Protein AF-A0AAE3LMP7-F1 (afdb_monomer_lite)

Organism: NCBI:txid1325689

Structure (mmCIF, N/CA/C/O backbone):
data_AF-A0AAE3LMP7-F1
#
_entry.id   AF-A0AAE3LMP7-F1
#
loop_
_atom_site.group_PDB
_atom_site.id
_atom_site.type_symbol
_atom_site.label_atom_id
_atom_site.label_alt_id
_atom_site.label_comp_id
_atom_site.label_asym_id
_atom_site.label_entity_id
_atom_site.label_seq_id
_atom_site.pdbx_PDB_ins_code
_atom_site.Cartn_x
_atom_site.Cartn_y
_atom_site.Cartn_z
_atom_site.occupancy
_atom_site.B_iso_or_equiv
_atom_site.auth_seq_id
_atom_site.auth_comp_id
_atom_site.auth_asym_id
_atom_site.auth_atom_id
_atom_site.pdbx_PDB_model_num
ATOM 1 N N . MET A 1 1 ? -50.702 10.131 79.332 1.00 47.81 1 MET A N 1
ATOM 2 C CA . MET A 1 1 ? -50.537 9.804 77.897 1.00 47.81 1 MET A CA 1
ATOM 3 C C . MET A 1 1 ? -49.479 10.729 77.309 1.00 47.81 1 MET A C 1
ATOM 5 O O . MET A 1 1 ? -49.564 11.922 77.562 1.00 47.81 1 MET A O 1
ATOM 9 N N . LYS A 1 2 ? -48.458 10.202 76.614 1.00 50.56 2 LYS A N 1
ATOM 10 C CA . LYS A 1 2 ? -47.427 11.013 75.937 1.00 50.56 2 LYS A CA 1
ATOM 11 C C . LYS A 1 2 ? -47.891 11.293 74.506 1.00 50.56 2 LYS A C 1
ATOM 13 O O . LYS A 1 2 ? -48.104 10.351 73.751 1.00 50.56 2 LYS A O 1
ATOM 18 N N . ILE A 1 3 ? -48.081 12.564 74.165 1.00 61.19 3 ILE A N 1
ATOM 19 C CA . ILE A 1 3 ? -48.467 13.009 72.821 1.00 61.19 3 ILE A CA 1
ATOM 20 C C . ILE A 1 3 ? -47.177 13.386 72.087 1.00 61.19 3 ILE A C 1
ATOM 22 O O . ILE A 1 3 ? -46.475 14.301 72.510 1.00 61.19 3 ILE A O 1
ATOM 26 N N . ASN A 1 4 ? -46.845 12.660 71.018 1.00 62.88 4 ASN A N 1
ATOM 27 C CA . ASN A 1 4 ? -45.705 12.979 70.161 1.00 62.88 4 ASN A CA 1
ATOM 28 C C . ASN A 1 4 ? -46.157 13.987 69.104 1.00 62.88 4 ASN A C 1
ATOM 30 O O . ASN A 1 4 ? -46.954 13.658 68.226 1.00 62.88 4 ASN A O 1
ATOM 34 N N . ASN A 1 5 ? -45.660 15.218 69.201 1.00 59.16 5 ASN A N 1
ATOM 35 C CA . ASN A 1 5 ? -45.946 16.258 68.224 1.00 59.16 5 ASN A CA 1
ATOM 36 C C . ASN A 1 5 ? -45.097 15.991 66.973 1.00 59.16 5 ASN A C 1
ATOM 38 O O . ASN A 1 5 ? -43.914 16.330 66.933 1.00 59.16 5 ASN A O 1
ATOM 42 N N . PHE A 1 6 ? -45.679 15.348 65.961 1.00 61.41 6 PHE A N 1
ATOM 43 C CA . PHE A 1 6 ? -45.064 15.279 64.639 1.00 61.41 6 PHE A CA 1
ATOM 44 C C . PHE A 1 6 ? -45.090 16.691 64.051 1.00 61.41 6 PHE A C 1
ATOM 46 O O . PHE A 1 6 ? -46.120 17.162 63.573 1.00 61.41 6 PHE A O 1
ATOM 53 N N . GLY A 1 7 ? -43.967 17.403 64.173 1.00 59.69 7 GLY A N 1
ATOM 54 C CA . GLY A 1 7 ? -43.783 18.700 63.535 1.00 59.69 7 GLY A CA 1
ATOM 55 C C . GLY A 1 7 ? -44.037 18.596 62.033 1.00 59.69 7 GLY A C 1
ATOM 56 O O . GLY A 1 7 ? -43.804 17.552 61.419 1.00 59.69 7 GLY A O 1
ATOM 57 N N . THR A 1 8 ? -44.533 19.682 61.442 1.00 58.91 8 THR A N 1
ATOM 58 C CA . THR A 1 8 ? -44.722 19.802 59.996 1.00 58.91 8 THR A CA 1
ATOM 59 C C . THR A 1 8 ? -43.425 19.395 59.303 1.00 58.91 8 THR A C 1
ATOM 61 O O . THR A 1 8 ? -42.391 20.024 59.533 1.00 58.91 8 THR A O 1
ATOM 64 N N . SER A 1 9 ? -43.456 18.327 58.500 1.00 60.22 9 SER A N 1
ATOM 65 C CA . SER A 1 9 ? -42.297 17.918 57.704 1.00 60.22 9 SER A CA 1
ATOM 66 C C . SER A 1 9 ? -41.806 19.133 56.917 1.00 60.22 9 SER A C 1
ATOM 68 O O . SER A 1 9 ? -42.549 19.679 56.105 1.00 60.22 9 SER A O 1
ATOM 70 N N . SER A 1 10 ? -40.580 19.577 57.192 1.00 58.81 10 SER A N 1
ATOM 71 C CA . SER A 1 10 ? -39.922 20.777 56.654 1.00 58.81 10 SER A CA 1
ATOM 72 C C . SER A 1 10 ? -39.517 20.613 55.185 1.00 58.81 10 SER A C 1
ATOM 74 O O . SER A 1 10 ? -38.418 20.964 54.763 1.00 58.81 10 SER A O 1
ATOM 76 N N . VAL A 1 11 ? -40.402 20.033 54.382 1.00 61.78 11 VAL A N 1
ATOM 77 C CA . VAL A 1 11 ? -40.166 19.771 52.971 1.00 61.78 11 VAL A CA 1
ATOM 78 C C . VAL A 1 11 ? -40.631 20.992 52.196 1.00 61.78 11 VAL A C 1
ATOM 80 O O . VAL A 1 11 ? -41.806 21.119 51.859 1.00 61.78 11 VAL A 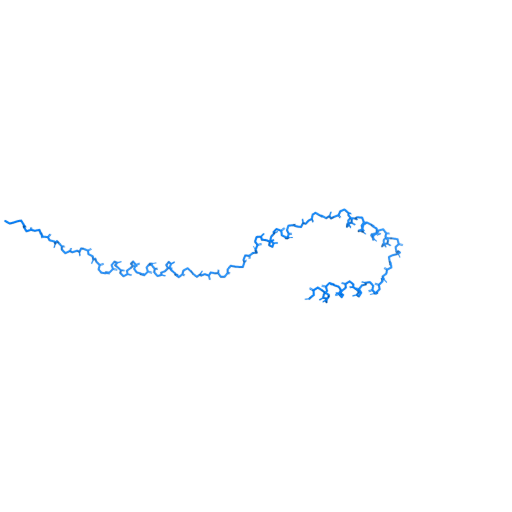O 1
ATOM 83 N N . ASN A 1 12 ? -39.698 21.902 51.920 1.00 68.31 12 ASN A N 1
ATOM 84 C CA . ASN A 1 12 ? -39.958 23.054 51.068 1.00 68.31 12 ASN A CA 1
ATOM 85 C C . ASN A 1 12 ? -40.250 22.581 49.628 1.00 68.31 12 ASN A C 1
ATOM 87 O O . ASN A 1 12 ? -39.364 22.008 48.986 1.00 68.31 12 ASN A O 1
ATOM 91 N N . PRO A 1 13 ? -41.456 22.821 49.083 1.00 66.06 13 PRO A N 1
ATOM 92 C CA . PRO A 1 13 ? -41.841 22.329 47.758 1.00 66.06 13 PRO A CA 1
ATOM 93 C C . PRO A 1 13 ? -40.969 22.910 46.635 1.00 66.06 13 PRO A C 1
ATOM 95 O O . PRO A 1 13 ? -40.646 22.198 45.688 1.00 66.06 13 PRO A O 1
ATOM 98 N N . TYR A 1 14 ? -40.481 24.143 46.792 1.00 69.19 14 TYR A N 1
ATOM 99 C CA . TYR A 1 14 ? -39.580 24.792 45.833 1.00 69.19 14 TYR A CA 1
ATOM 100 C C . TYR A 1 14 ? -38.213 24.099 45.706 1.00 69.19 14 TYR A C 1
ATOM 102 O O . TYR A 1 14 ? -37.655 24.018 44.613 1.00 69.19 14 TYR A O 1
ATOM 110 N N . GLN A 1 15 ? -37.687 23.528 46.796 1.00 67.06 15 GLN A N 1
ATOM 111 C CA . GLN A 1 15 ? -36.413 22.797 46.756 1.00 67.06 15 GLN A CA 1
ATOM 112 C C . GLN A 1 15 ? -36.534 21.496 45.955 1.00 67.06 15 GLN A C 1
ATOM 114 O O . GLN A 1 15 ? -35.602 21.109 45.252 1.00 67.06 15 GLN A O 1
ATOM 119 N N . ARG A 1 16 ? -37.705 20.845 45.997 1.00 69.81 16 ARG A N 1
ATOM 120 C CA . ARG A 1 16 ? -37.974 19.649 45.186 1.00 69.81 16 ARG A CA 1
ATOM 121 C C . ARG A 1 16 ? -38.012 19.956 43.694 1.00 69.81 16 ARG A C 1
ATOM 123 O O . ARG 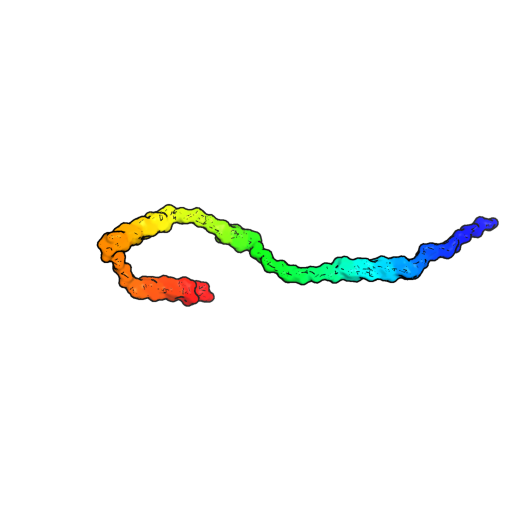A 1 16 ? -37.605 19.108 42.905 1.00 69.81 16 ARG A O 1
ATOM 130 N N . GLU A 1 17 ? -38.506 21.124 43.295 1.00 68.25 17 GLU A N 1
ATOM 131 C CA . GLU A 1 17 ? -38.546 21.499 41.878 1.00 68.25 17 GLU A CA 1
ATOM 132 C C . GLU A 1 17 ? -37.155 21.816 41.329 1.00 68.25 17 GLU A C 1
ATOM 134 O O . GLU A 1 17 ? -36.811 21.338 40.248 1.00 68.25 17 GLU A O 1
ATOM 139 N N . MET A 1 18 ? -36.309 22.502 42.106 1.00 68.81 18 MET A N 1
ATOM 140 C CA . MET A 1 18 ? -34.903 22.704 41.733 1.00 68.81 18 MET A CA 1
ATOM 141 C C . MET A 1 18 ? -34.141 21.380 41.597 1.00 68.81 18 MET A C 1
ATOM 143 O O . MET A 1 18 ? -33.480 21.160 40.583 1.00 68.81 18 MET A O 1
ATOM 147 N N . GLN A 1 19 ? -34.301 20.455 42.552 1.00 68.50 19 GLN A N 1
ATOM 148 C CA . GLN A 1 19 ? -33.676 19.126 42.479 1.00 68.50 19 GLN A CA 1
ATOM 149 C C . GLN A 1 19 ? -34.159 18.312 41.268 1.00 68.50 19 GLN A C 1
ATOM 151 O O . GLN A 1 19 ? -33.376 17.602 40.634 1.00 68.50 19 GLN A O 1
ATOM 156 N N . LYS A 1 20 ? -35.444 18.429 40.899 1.00 68.75 20 LYS A N 1
ATOM 157 C CA . LYS A 1 20 ? -35.968 17.809 39.675 1.00 68.75 20 LYS A CA 1
ATOM 158 C C . LYS A 1 20 ? -35.300 18.397 38.432 1.00 68.75 20 LYS A C 1
ATOM 160 O O . LYS A 1 20 ? -34.861 17.621 37.588 1.00 68.75 20 LYS A O 1
ATOM 165 N N . MET A 1 21 ? -35.161 19.719 38.331 1.00 64.56 21 MET A N 1
ATOM 166 C CA . MET A 1 21 ? -34.509 20.362 37.181 1.00 64.56 21 MET A CA 1
ATOM 167 C C . MET A 1 21 ? -33.026 19.974 37.033 1.00 64.56 21 MET A C 1
ATOM 169 O O . MET A 1 21 ? -32.599 19.659 35.921 1.00 64.56 21 MET A O 1
ATOM 173 N N . GLU A 1 22 ? -32.260 19.891 38.126 1.00 62.12 22 GLU A N 1
ATOM 174 C CA . GLU A 1 22 ? -30.867 19.397 38.093 1.00 62.12 22 GLU A CA 1
ATOM 175 C C . GLU A 1 22 ? -30.774 17.933 37.631 1.00 62.12 22 GLU A C 1
ATOM 177 O O . GLU A 1 22 ? -29.904 17.563 36.836 1.00 62.12 22 GLU A O 1
ATOM 182 N N . SER A 1 23 ? -31.715 17.089 38.066 1.00 61.22 23 SER A N 1
ATOM 183 C CA . SER A 1 23 ? -31.767 15.686 37.637 1.00 61.22 23 SER A CA 1
ATOM 184 C C . SER A 1 23 ? -32.178 15.498 36.168 1.00 61.22 23 SER A C 1
ATOM 186 O O . SER A 1 23 ? -31.884 14.456 35.585 1.00 61.22 23 SER A O 1
ATOM 188 N N . PHE A 1 24 ? -32.837 16.486 35.549 1.00 59.91 24 PHE A N 1
ATOM 189 C CA . PHE A 1 24 ? -33.124 16.484 34.111 1.00 59.91 24 PHE A CA 1
ATOM 190 C C . PHE A 1 24 ? -31.913 16.947 33.288 1.00 59.91 24 PHE A C 1
ATOM 192 O O . PHE A 1 24 ? -31.606 16.320 32.278 1.00 59.91 24 PHE A O 1
ATOM 199 N N . GLN A 1 25 ? -31.174 17.962 33.751 1.00 57.81 25 GLN A N 1
ATOM 200 C CA . GLN A 1 25 ? -29.954 18.457 33.089 1.00 57.81 25 GLN A CA 1
ATOM 201 C C . GLN A 1 25 ? -28.844 17.394 33.010 1.00 57.81 25 GLN A C 1
ATOM 203 O O . GLN A 1 25 ? -28.160 17.273 31.995 1.00 57.81 25 GLN A O 1
ATOM 208 N N . THR A 1 26 ? -28.701 16.567 34.050 1.00 55.94 26 THR A N 1
ATOM 209 C CA . THR A 1 26 ? -27.716 15.466 34.095 1.00 55.94 26 THR A CA 1
ATOM 210 C C . THR A 1 26 ? -28.105 14.256 33.241 1.00 55.94 26 THR A C 1
ATOM 212 O O . THR A 1 26 ? -27.235 13.489 32.833 1.00 55.94 26 THR A O 1
ATOM 215 N N . LYS A 1 27 ? -29.395 14.092 32.917 1.00 53.44 27 LYS A N 1
ATOM 216 C CA . LYS A 1 27 ? -29.893 13.029 32.024 1.00 53.44 27 LYS A CA 1
ATOM 217 C C . LYS A 1 27 ? -29.849 13.416 30.549 1.00 53.44 27 LYS A C 1
ATOM 219 O O . LYS A 1 27 ? -29.863 12.535 29.697 1.00 53.44 27 LYS A O 1
ATOM 224 N N . THR A 1 28 ? -29.746 14.707 30.235 1.00 52.88 28 THR A N 1
ATOM 225 C CA . THR A 1 28 ? -29.536 15.209 28.870 1.00 52.88 28 THR A CA 1
ATOM 226 C C . THR A 1 28 ? -28.055 15.369 28.532 1.00 52.88 28 THR A C 1
ATOM 228 O O . THR A 1 28 ? -27.676 16.284 27.798 1.00 52.88 28 THR A O 1
ATOM 231 N N . GLY A 1 29 ? -27.198 14.486 29.053 1.00 55.41 29 GLY A N 1
ATOM 232 C CA . GLY A 1 29 ? -25.881 14.271 28.470 1.00 55.41 29 GLY A CA 1
ATOM 233 C C . GLY A 1 29 ? -26.099 13.819 27.034 1.00 55.41 29 GLY A C 1
ATOM 234 O O . GLY A 1 29 ? -26.436 12.663 26.798 1.00 55.41 29 GLY A O 1
ATOM 235 N N . LYS A 1 30 ? -26.014 14.759 26.087 1.00 61.22 30 LYS A N 1
ATOM 236 C CA . LYS A 1 30 ? -26.090 14.484 24.655 1.00 61.22 30 LYS A CA 1
ATOM 237 C C . LYS A 1 30 ? -25.105 13.353 24.386 1.00 61.22 30 LYS A C 1
ATOM 239 O O . LYS A 1 30 ? -23.902 13.563 24.526 1.00 61.22 30 LYS A O 1
ATOM 244 N N . ALA A 1 31 ? -25.618 12.167 24.069 1.00 63.91 31 ALA A N 1
ATOM 245 C CA . ALA A 1 31 ? -24.804 11.102 23.523 1.00 63.91 31 ALA A CA 1
ATOM 246 C C . ALA A 1 31 ? -24.205 11.674 22.240 1.00 63.91 31 ALA A C 1
ATOM 248 O O . ALA A 1 31 ? -24.902 11.878 21.250 1.00 63.91 31 ALA A O 1
ATOM 249 N N . THR A 1 32 ? -22.949 12.095 22.311 1.00 63.47 32 THR A N 1
ATOM 250 C CA . THR A 1 32 ? -22.197 12.421 21.117 1.00 63.47 32 THR A CA 1
ATOM 251 C C . THR A 1 32 ? -21.916 11.090 20.453 1.00 63.47 32 THR A C 1
ATOM 253 O O . THR A 1 32 ? -21.356 10.195 21.089 1.00 63.47 32 THR A O 1
ATOM 256 N N . ASP A 1 33 ? -22.344 10.932 19.205 1.00 68.56 33 ASP A N 1
ATOM 257 C CA . ASP A 1 33 ? -21.954 9.772 18.416 1.00 68.56 33 ASP A CA 1
ATOM 258 C C . ASP A 1 33 ? -20.423 9.753 18.358 1.00 68.56 33 ASP A C 1
ATOM 260 O O . ASP A 1 33 ? -19.785 10.607 17.736 1.00 68.56 33 ASP A O 1
ATOM 264 N N . LYS A 1 34 ? -19.819 8.820 19.095 1.00 69.19 34 LYS A N 1
ATOM 265 C CA . LYS A 1 34 ? -18.380 8.591 19.081 1.00 69.19 34 LYS A CA 1
ATOM 266 C C . LYS A 1 34 ? -18.089 7.500 18.069 1.00 69.19 34 LYS A C 1
ATOM 268 O O . LYS A 1 34 ? -18.529 6.365 18.224 1.00 69.19 34 LYS A O 1
ATOM 273 N N . ILE A 1 35 ? -17.319 7.849 17.047 1.00 71.25 35 ILE A N 1
ATOM 274 C CA . ILE A 1 35 ? -16.766 6.888 16.098 1.00 71.25 35 ILE A CA 1
ATOM 275 C C . ILE A 1 35 ? -15.406 6.455 16.653 1.00 71.25 35 ILE A C 1
ATOM 277 O O . ILE A 1 35 ? -14.405 7.143 16.462 1.00 71.25 35 ILE A O 1
ATOM 281 N N . GLU A 1 36 ? -15.378 5.348 17.394 1.00 79.88 36 GLU A N 1
ATOM 282 C CA . GLU A 1 36 ? -14.136 4.723 17.862 1.00 79.88 36 GLU A CA 1
ATOM 283 C C . GLU A 1 36 ? -13.746 3.575 16.921 1.00 79.88 36 GLU A C 1
ATOM 285 O O . GLU A 1 36 ? -14.594 2.814 16.452 1.00 79.88 36 GLU A O 1
ATOM 290 N N . ILE A 1 37 ? -12.452 3.449 16.618 1.00 79.94 37 ILE A N 1
ATOM 291 C CA . ILE A 1 37 ? -11.940 2.309 15.850 1.00 79.94 37 ILE A CA 1
ATOM 292 C C . ILE A 1 37 ? -11.975 1.079 16.765 1.00 79.94 37 ILE A C 1
ATOM 294 O O . ILE A 1 37 ? -11.453 1.127 17.878 1.00 79.94 37 ILE A O 1
ATOM 298 N N . SER A 1 38 ? -12.564 -0.028 16.296 1.00 85.94 38 SER A N 1
ATOM 299 C CA . SER A 1 38 ? -12.602 -1.287 17.055 1.00 85.94 38 SER A CA 1
ATOM 300 C C . SER A 1 38 ? -11.199 -1.711 17.498 1.00 85.94 38 SER A C 1
ATOM 302 O O . SER A 1 38 ? -10.237 -1.626 16.731 1.00 85.94 38 SER A O 1
ATOM 304 N N . SER A 1 39 ? -11.085 -2.233 18.720 1.00 82.94 39 SER A N 1
ATOM 305 C CA . SER A 1 39 ? -9.824 -2.757 19.255 1.00 82.94 39 SER A CA 1
ATOM 306 C C . SER A 1 39 ? -9.232 -3.868 18.378 1.00 82.94 39 SER A C 1
ATOM 308 O O . SER A 1 39 ? -8.013 -3.990 18.273 1.00 82.94 39 SER A O 1
ATOM 310 N N . GLU A 1 40 ? -10.076 -4.641 17.692 1.00 83.19 40 GLU A N 1
ATOM 311 C CA . GLU A 1 40 ? -9.659 -5.642 16.708 1.00 83.19 40 GLU A CA 1
ATOM 312 C C . GLU A 1 40 ? -9.085 -4.995 15.445 1.00 83.19 40 GLU A C 1
ATOM 314 O O . GLU A 1 40 ? -8.026 -5.400 14.971 1.00 83.19 40 GLU A O 1
ATOM 319 N N . ALA A 1 41 ? -9.724 -3.937 14.940 1.00 82.88 41 ALA A N 1
ATOM 320 C CA . ALA A 1 41 ? -9.237 -3.198 13.779 1.00 82.88 41 ALA A CA 1
ATOM 321 C C . ALA A 1 41 ? -7.897 -2.502 14.069 1.00 82.88 41 ALA A C 1
ATOM 323 O O . ALA A 1 41 ? -7.015 -2.512 13.216 1.00 82.88 41 ALA A O 1
ATOM 324 N N . ILE A 1 42 ? -7.697 -1.982 15.286 1.00 85.38 42 ILE A N 1
ATOM 325 C CA . ILE A 1 42 ? -6.405 -1.427 15.723 1.00 85.38 42 ILE A CA 1
ATOM 326 C C . ILE A 1 42 ? -5.320 -2.511 15.722 1.00 85.38 42 ILE A C 1
ATOM 328 O O . ILE A 1 42 ? -4.224 -2.273 15.219 1.00 85.38 42 ILE A O 1
ATOM 332 N N . LYS A 1 43 ? -5.615 -3.713 16.236 1.00 85.25 43 LYS A N 1
ATOM 333 C CA . LYS A 1 43 ? -4.667 -4.844 16.221 1.00 85.25 43 LYS A CA 1
ATOM 334 C C . LYS A 1 43 ? -4.292 -5.265 14.799 1.00 85.25 43 LYS A C 1
ATOM 336 O O . LYS A 1 43 ? -3.137 -5.587 14.557 1.00 85.25 43 LYS A O 1
ATOM 341 N N . LEU A 1 44 ? -5.244 -5.237 13.866 1.00 83.88 44 LEU A N 1
ATOM 342 C CA . LEU A 1 44 ? -4.988 -5.517 12.449 1.00 83.88 44 LEU A CA 1
ATOM 343 C C . LEU A 1 44 ? -4.226 -4.376 11.752 1.00 83.88 44 LEU A C 1
ATOM 345 O O . LEU A 1 44 ? -3.441 -4.633 10.842 1.00 83.88 44 LEU A O 1
ATOM 349 N N . GLN A 1 45 ? -4.447 -3.123 12.168 1.00 81.50 45 GLN A N 1
ATOM 350 C CA . GLN A 1 45 ? -3.785 -1.939 11.614 1.00 81.50 45 GLN A CA 1
ATOM 351 C C . GLN A 1 45 ? -2.332 -1.802 12.065 1.00 81.50 45 GLN A C 1
ATOM 353 O O . GLN A 1 45 ? -1.551 -1.191 11.337 1.00 81.50 45 GLN A O 1
ATOM 358 N N . GLN A 1 46 ? -1.967 -2.321 13.243 1.00 75.00 46 GLN A N 1
ATOM 359 C CA . GLN A 1 46 ? -0.580 -2.382 13.709 1.00 75.00 46 GLN A CA 1
ATOM 360 C C . GLN A 1 46 ? 0.234 -3.192 12.696 1.00 75.00 46 GLN A C 1
ATOM 362 O O . GLN A 1 46 ? 0.271 -4.418 12.721 1.00 75.00 46 GLN A O 1
ATOM 367 N N . GLN A 1 47 ? 0.787 -2.466 11.726 1.00 62.69 47 GLN A N 1
ATOM 368 C CA . GLN A 1 47 ? 1.368 -3.009 10.515 1.00 62.69 47 GLN A CA 1
ATOM 369 C C . GLN A 1 47 ? 2.430 -4.035 10.883 1.00 62.69 47 GLN A C 1
ATOM 371 O O . GLN A 1 47 ? 3.323 -3.761 11.687 1.00 62.69 47 GLN A O 1
ATOM 376 N N . GLN A 1 48 ? 2.336 -5.203 10.250 1.00 65.56 48 GLN A N 1
ATOM 377 C CA . GLN A 1 48 ? 3.443 -6.142 10.206 1.00 65.56 48 GLN A CA 1
ATOM 378 C C . GLN A 1 48 ? 4.680 -5.388 9.689 1.00 65.56 48 GLN A C 1
ATOM 380 O O . GLN A 1 48 ? 4.544 -4.574 8.762 1.00 65.56 48 GLN A O 1
ATOM 385 N N . PRO A 1 49 ? 5.861 -5.589 10.297 1.00 70.69 49 PRO A N 1
ATOM 386 C CA . PRO A 1 49 ? 7.089 -4.955 9.841 1.00 70.69 49 PRO A CA 1
ATOM 387 C C . PRO A 1 49 ? 7.271 -5.170 8.336 1.00 70.69 49 PRO A C 1
ATOM 389 O O . PRO A 1 49 ? 6.817 -6.164 7.774 1.00 70.69 49 PRO A O 1
ATOM 392 N N . ILE A 1 50 ? 7.908 -4.207 7.664 1.00 68.94 50 ILE A N 1
ATOM 393 C CA . ILE A 1 50 ? 8.192 -4.307 6.229 1.00 68.94 50 ILE A CA 1
ATOM 394 C C . ILE A 1 50 ? 8.922 -5.627 5.983 1.00 68.94 50 ILE A C 1
ATOM 396 O O . ILE A 1 50 ? 10.076 -5.777 6.380 1.00 68.94 50 ILE A O 1
ATOM 400 N N . GLU A 1 51 ? 8.234 -6.555 5.321 1.00 81.25 51 GLU A N 1
ATOM 401 C CA . GLU A 1 51 ? 8.773 -7.875 5.021 1.00 81.25 51 GLU A CA 1
ATOM 402 C C . GLU A 1 51 ? 10.108 -7.746 4.265 1.00 81.25 51 GLU A C 1
ATOM 404 O O . GLU A 1 51 ? 10.191 -6.959 3.311 1.00 81.25 51 GLU A O 1
ATOM 409 N N . PRO A 1 52 ? 11.153 -8.511 4.627 1.00 84.50 52 PRO A N 1
ATOM 410 C CA . PRO A 1 52 ? 12.449 -8.463 3.942 1.00 84.50 52 PRO A CA 1
ATOM 411 C C . PRO A 1 52 ? 12.309 -8.736 2.436 1.00 84.50 52 PRO A C 1
ATOM 413 O O . PRO A 1 52 ? 12.925 -8.059 1.613 1.00 84.50 52 PRO A O 1
ATOM 416 N N . SER A 1 53 ? 11.372 -9.611 2.059 1.00 85.06 53 SER A N 1
ATOM 417 C CA . SER A 1 53 ? 11.009 -9.890 0.663 1.00 85.06 53 SER A CA 1
ATOM 418 C C . SER A 1 53 ? 10.554 -8.644 -0.112 1.00 85.06 53 SER A C 1
ATOM 420 O O . SER A 1 53 ? 10.812 -8.501 -1.311 1.00 85.06 53 SER A O 1
ATOM 422 N N . ARG A 1 54 ? 9.902 -7.688 0.563 1.00 89.44 54 ARG A N 1
ATOM 423 C CA . ARG A 1 54 ? 9.488 -6.416 -0.038 1.00 89.44 54 ARG A CA 1
ATOM 424 C C . ARG A 1 54 ? 10.687 -5.511 -0.290 1.00 89.44 54 ARG A C 1
ATOM 426 O O . ARG A 1 54 ? 10.714 -4.832 -1.317 1.00 89.44 54 ARG A O 1
ATOM 433 N N . GLN A 1 55 ? 11.659 -5.486 0.619 1.00 91.75 55 GLN A N 1
ATOM 434 C CA . GLN A 1 55 ? 12.864 -4.669 0.463 1.00 91.75 55 GLN A CA 1
ATOM 435 C C . GLN A 1 55 ? 13.707 -5.152 -0.721 1.00 91.75 55 GLN A C 1
ATOM 437 O O . GLN A 1 55 ? 14.090 -4.339 -1.564 1.00 91.75 55 GLN A O 1
ATOM 442 N N . GLU A 1 56 ? 13.901 -6.466 -0.844 1.00 93.56 56 GLU A N 1
ATOM 443 C CA . GLU A 1 56 ? 14.598 -7.088 -1.976 1.00 93.56 56 GLU A CA 1
ATOM 444 C C . GLU A 1 56 ? 13.920 -6.758 -3.312 1.00 93.56 56 GLU A C 1
ATOM 446 O O . GLU A 1 56 ? 14.571 -6.306 -4.258 1.00 93.56 56 GLU A O 1
ATOM 451 N N . LYS A 1 57 ? 12.587 -6.889 -3.374 1.00 92.75 57 LYS A N 1
ATOM 452 C CA . LYS A 1 57 ? 11.811 -6.546 -4.573 1.00 92.75 57 LYS A CA 1
ATOM 453 C C . LYS A 1 57 ? 11.986 -5.079 -4.971 1.00 92.75 57 LYS A C 1
ATOM 455 O O . LYS A 1 57 ? 12.138 -4.776 -6.153 1.00 92.75 57 LYS A O 1
ATOM 460 N N . ILE A 1 58 ? 11.974 -4.164 -4.001 1.00 94.12 58 ILE A N 1
ATOM 461 C CA . ILE A 1 58 ? 12.182 -2.733 -4.258 1.00 94.12 58 ILE A CA 1
ATOM 462 C C . ILE A 1 58 ? 13.591 -2.480 -4.803 1.00 94.12 58 ILE A C 1
ATOM 464 O O . ILE A 1 58 ? 13.736 -1.728 -5.765 1.00 94.12 58 ILE A O 1
ATOM 468 N N . ALA A 1 59 ? 14.618 -3.100 -4.219 1.00 95.25 59 ALA A N 1
ATOM 469 C CA . ALA A 1 59 ? 15.997 -2.945 -4.676 1.00 95.25 59 ALA A C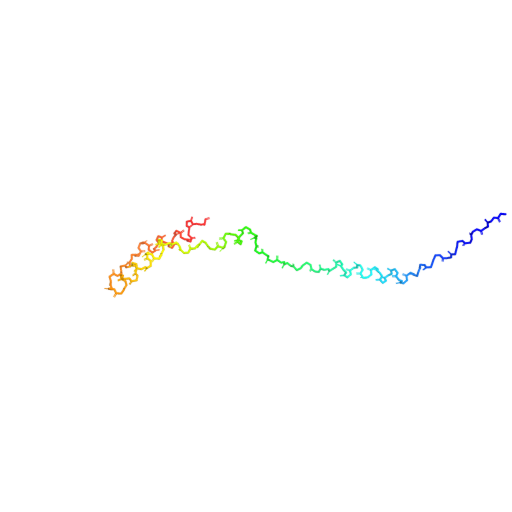A 1
ATOM 470 C C . ALA A 1 59 ? 16.177 -3.421 -6.129 1.00 95.25 59 ALA A C 1
ATOM 472 O O . ALA A 1 59 ? 16.766 -2.705 -6.940 1.00 95.25 59 ALA A O 1
ATOM 473 N N . ALA A 1 60 ? 15.597 -4.571 -6.488 1.00 94.00 60 ALA A N 1
ATOM 474 C CA . ALA A 1 60 ? 15.642 -5.100 -7.852 1.00 94.00 60 ALA A CA 1
ATOM 475 C C . ALA A 1 60 ? 14.957 -4.172 -8.875 1.00 94.00 60 ALA A C 1
ATOM 477 O O . ALA A 1 60 ? 15.489 -3.935 -9.965 1.00 94.00 6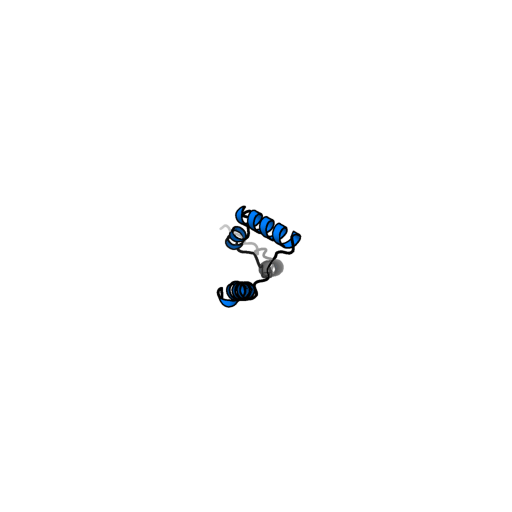0 ALA A O 1
ATOM 478 N N . ILE A 1 61 ? 13.798 -3.606 -8.516 1.00 94.44 61 ILE A N 1
ATOM 479 C CA . ILE A 1 61 ? 13.086 -2.648 -9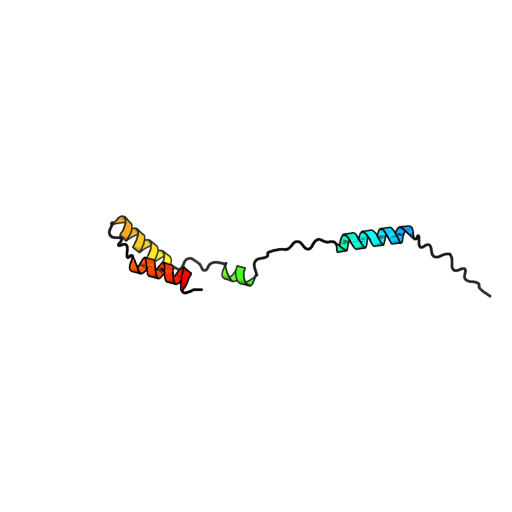.373 1.00 94.44 61 ILE A CA 1
ATOM 480 C C . ILE A 1 61 ? 13.918 -1.377 -9.555 1.00 94.44 61 ILE A C 1
ATOM 482 O O . ILE A 1 61 ? 14.106 -0.946 -10.689 1.00 94.44 61 ILE A O 1
ATOM 486 N N . LYS A 1 62 ? 14.469 -0.810 -8.472 1.00 95.88 62 LYS A N 1
ATOM 487 C CA . LYS A 1 62 ? 15.324 0.387 -8.540 1.00 95.88 62 LYS A CA 1
ATOM 488 C C . LYS A 1 62 ? 16.501 0.188 -9.491 1.00 95.88 62 LYS A C 1
ATOM 490 O O . LYS A 1 62 ? 16.677 0.985 -10.405 1.00 95.88 62 LYS A O 1
ATOM 495 N N . ALA A 1 63 ? 17.226 -0.922 -9.348 1.00 96.19 63 ALA A N 1
ATOM 496 C CA . ALA A 1 63 ? 18.349 -1.241 -10.223 1.00 96.19 63 ALA A CA 1
ATOM 497 C C . ALA A 1 63 ? 17.934 -1.377 -11.701 1.00 96.19 63 ALA A C 1
ATOM 499 O O . ALA A 1 63 ? 18.688 -0.992 -12.591 1.00 96.19 63 ALA A O 1
ATOM 500 N N . SER A 1 64 ? 16.743 -1.918 -11.979 1.00 93.88 64 SER A N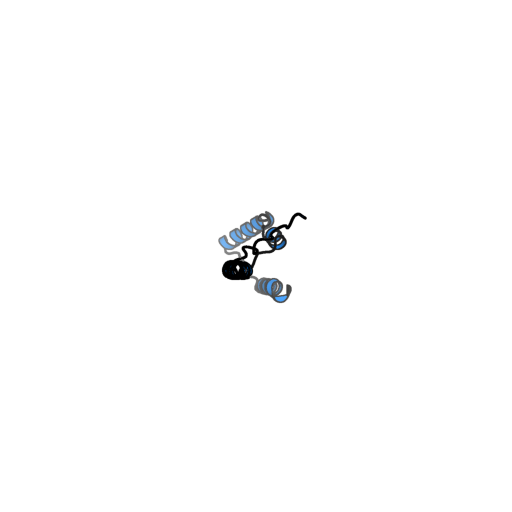 1
ATOM 501 C CA . SER A 1 64 ? 16.223 -2.060 -13.349 1.00 93.88 64 SER A CA 1
ATOM 502 C C . SER A 1 64 ? 15.826 -0.711 -13.957 1.00 93.88 64 SER A C 1
ATOM 504 O O . SER A 1 64 ? 16.059 -0.472 -15.140 1.00 93.88 64 SER A O 1
ATOM 506 N N . VAL A 1 65 ? 15.261 0.186 -13.145 1.00 94.94 65 VAL A N 1
ATOM 507 C CA . VAL A 1 65 ? 14.892 1.546 -13.560 1.00 94.94 65 VAL A CA 1
ATOM 508 C C . VAL A 1 65 ? 16.136 2.388 -13.839 1.00 94.94 65 VAL A C 1
ATOM 510 O O . VAL A 1 65 ? 16.207 3.020 -14.887 1.00 94.94 65 VAL A O 1
ATOM 513 N N . GLU A 1 66 ? 17.141 2.352 -12.960 1.00 95.31 66 GLU A N 1
ATOM 514 C CA . GLU A 1 66 ? 18.410 3.077 -13.142 1.00 95.31 66 GLU A CA 1
ATOM 515 C C . GLU A 1 66 ? 19.153 2.646 -14.412 1.00 95.31 66 GLU A C 1
ATOM 517 O O . GLU A 1 66 ? 19.745 3.471 -15.103 1.00 95.31 66 GLU A O 1
ATOM 522 N N . LYS A 1 67 ? 19.080 1.356 -14.758 1.00 95.81 67 LYS A N 1
ATOM 523 C CA . LYS A 1 67 ? 19.654 0.803 -15.994 1.00 95.81 67 LYS A CA 1
ATOM 524 C C . LYS A 1 67 ? 18.815 1.090 -17.244 1.00 95.81 67 LYS A C 1
ATOM 526 O O . LYS A 1 67 ? 19.243 0.741 -18.339 1.00 95.81 67 LYS A O 1
ATOM 531 N N . GLY A 1 68 ? 17.619 1.665 -17.097 1.00 93.19 68 GLY A N 1
ATOM 532 C CA . GLY A 1 68 ? 16.677 1.884 -18.198 1.00 93.19 68 GLY A CA 1
ATOM 533 C C . GLY A 1 68 ? 16.084 0.596 -18.783 1.00 93.19 68 GLY A C 1
ATOM 534 O O . GLY A 1 68 ? 15.496 0.632 -19.857 1.00 93.19 68 GLY A O 1
ATOM 535 N N . SER A 1 69 ? 16.226 -0.542 -18.097 1.00 93.38 69 SER A N 1
ATOM 536 C CA . SER A 1 69 ? 15.744 -1.856 -18.545 1.00 93.38 69 SER A CA 1
ATOM 537 C C . SER A 1 69 ? 14.415 -2.255 -17.900 1.00 93.38 69 SER A C 1
ATOM 539 O O . SER A 1 69 ? 14.053 -3.431 -17.901 1.00 93.38 69 SER A O 1
ATOM 541 N N . TYR A 1 70 ? 13.722 -1.312 -17.260 1.00 92.94 70 TYR A N 1
ATOM 542 C CA . TYR A 1 70 ? 12.432 -1.578 -16.642 1.00 92.94 70 TYR A CA 1
ATOM 543 C C . TYR A 1 70 ? 11.347 -1.683 -17.715 1.00 92.94 70 TYR A C 1
ATOM 545 O O . TYR A 1 70 ? 11.015 -0.692 -18.365 1.00 92.94 70 TYR A O 1
ATOM 553 N N . ASP A 1 71 ? 10.801 -2.885 -17.882 1.00 90.75 71 ASP A N 1
ATOM 554 C CA . ASP A 1 71 ? 9.744 -3.155 -18.850 1.00 90.75 71 ASP A CA 1
ATOM 555 C C . ASP A 1 71 ? 8.355 -2.957 -18.229 1.00 90.75 71 ASP A C 1
ATOM 557 O O . ASP A 1 71 ? 8.027 -3.500 -17.168 1.00 90.75 71 ASP A O 1
ATOM 561 N N . LEU A 1 72 ? 7.529 -2.161 -18.901 1.00 90.81 72 LEU A N 1
ATOM 562 C CA . LEU A 1 72 ? 6.144 -1.935 -18.517 1.00 90.81 72 LEU A CA 1
ATOM 563 C C . LEU A 1 72 ? 5.290 -3.019 -19.161 1.00 90.81 72 LEU A C 1
ATOM 565 O O . LEU A 1 72 ? 5.101 -3.011 -20.370 1.00 90.81 72 LEU A O 1
ATOM 569 N N . ASN A 1 73 ? 4.716 -3.905 -18.348 1.00 94.19 73 ASN A N 1
ATOM 570 C CA . ASN A 1 73 ? 3.805 -4.946 -18.817 1.00 94.19 73 ASN A CA 1
ATOM 571 C C . ASN A 1 73 ? 2.334 -4.518 -18.607 1.00 94.19 73 ASN A C 1
ATOM 573 O O . ASN A 1 73 ? 1.831 -4.599 -17.477 1.00 94.19 73 ASN A O 1
ATOM 577 N N . PRO A 1 74 ? 1.607 -4.077 -19.657 1.00 95.31 74 PRO A N 1
ATOM 578 C CA . PRO A 1 74 ? 0.235 -3.589 -19.518 1.00 95.31 74 PRO A CA 1
ATOM 579 C C . PRO A 1 74 ? -0.737 -4.661 -19.018 1.00 95.31 74 PRO A C 1
ATOM 581 O O . PRO A 1 74 ? -1.671 -4.352 -18.277 1.00 95.31 74 PRO A O 1
ATOM 584 N N . GLN A 1 75 ? -0.509 -5.927 -19.377 1.00 96.50 75 GLN A N 1
ATOM 585 C CA . GLN A 1 75 ? -1.339 -7.050 -18.947 1.00 96.50 75 GLN A CA 1
ATOM 586 C C . GLN A 1 75 ? -1.222 -7.256 -17.435 1.00 96.50 75 GLN A C 1
ATOM 588 O O . GLN A 1 75 ? -2.237 -7.381 -16.751 1.00 96.50 75 GLN A O 1
ATOM 593 N N . GLN A 1 76 ? -0.004 -7.228 -16.887 1.00 94.88 76 GLN A N 1
ATOM 594 C CA . GLN A 1 76 ? 0.207 -7.330 -15.441 1.00 94.88 76 GLN A CA 1
ATOM 595 C C . GLN A 1 76 ? -0.396 -6.143 -14.689 1.00 94.88 76 GLN A C 1
ATOM 597 O O . GLN A 1 76 ? -0.985 -6.334 -13.623 1.00 94.88 76 GLN A O 1
ATOM 602 N N . ILE A 1 77 ? -0.315 -4.934 -15.255 1.00 95.19 77 ILE A N 1
ATOM 603 C CA . ILE A 1 77 ? -0.961 -3.747 -14.683 1.00 95.19 77 ILE A CA 1
ATOM 604 C C . ILE A 1 77 ? -2.477 -3.958 -14.616 1.00 95.19 77 ILE A C 1
ATOM 606 O O . ILE A 1 77 ? -3.056 -3.836 -13.536 1.00 95.19 77 ILE A O 1
ATOM 610 N N . ALA A 1 78 ? -3.115 -4.352 -15.720 1.00 96.44 78 ALA A N 1
ATOM 611 C CA . ALA A 1 78 ? -4.554 -4.606 -15.759 1.00 96.44 78 ALA A CA 1
ATOM 612 C C . ALA A 1 78 ? -4.982 -5.686 -14.749 1.00 96.44 78 ALA A C 1
ATOM 614 O O . ALA A 1 78 ? -5.948 -5.494 -14.009 1.00 96.44 78 ALA A O 1
ATOM 615 N N . VAL A 1 79 ? -4.222 -6.782 -14.652 1.00 96.38 79 VAL A N 1
ATOM 616 C CA . VAL A 1 79 ? -4.454 -7.846 -13.663 1.00 96.38 79 VAL A CA 1
ATOM 617 C C . VAL A 1 79 ? -4.341 -7.312 -12.234 1.00 96.38 79 VAL A C 1
ATOM 619 O O . VAL A 1 79 ? -5.176 -7.645 -11.396 1.00 96.38 79 VAL A O 1
ATOM 622 N N . SER A 1 80 ? -3.349 -6.467 -11.939 1.00 94.25 80 SER A N 1
ATOM 623 C CA . SER A 1 80 ? -3.171 -5.888 -10.601 1.00 94.25 80 SER A CA 1
ATOM 624 C C . SER A 1 80 ? -4.355 -5.010 -10.185 1.00 94.25 80 SER A C 1
ATOM 626 O O . SER A 1 80 ? -4.876 -5.162 -9.080 1.00 94.25 80 SER A O 1
ATOM 628 N N . VAL A 1 81 ? -4.836 -4.164 -11.100 1.00 95.44 81 VAL A N 1
ATOM 629 C CA . VAL A 1 81 ? -5.977 -3.269 -10.877 1.00 95.44 81 VAL A CA 1
ATOM 630 C C . VAL A 1 81 ? -7.259 -4.081 -10.700 1.00 95.44 81 VAL A C 1
ATOM 632 O O . VAL A 1 81 ? -8.006 -3.847 -9.749 1.00 95.44 81 VAL A O 1
ATOM 635 N N . TYR A 1 82 ? -7.491 -5.075 -11.563 1.00 96.31 82 TYR A N 1
ATOM 636 C CA . TYR A 1 82 ? -8.641 -5.974 -11.461 1.00 96.31 82 TYR A CA 1
ATOM 637 C C . TYR A 1 82 ? -8.644 -6.744 -10.135 1.00 96.31 82 TYR A C 1
ATOM 639 O O . TYR A 1 82 ? -9.654 -6.778 -9.433 1.00 96.31 82 TYR A O 1
ATOM 647 N N . ASN A 1 83 ? -7.507 -7.331 -9.758 1.00 95.88 83 ASN A N 1
ATOM 648 C CA . ASN A 1 83 ? -7.397 -8.093 -8.519 1.00 95.88 83 ASN A CA 1
ATOM 649 C C . ASN A 1 83 ? -7.654 -7.220 -7.289 1.00 95.88 83 ASN A C 1
ATOM 651 O O . ASN A 1 83 ? -8.325 -7.665 -6.363 1.00 95.88 83 ASN A O 1
ATOM 655 N N . TYR A 1 84 ? -7.147 -5.988 -7.279 1.00 94.31 84 TYR A N 1
ATOM 656 C CA . TYR A 1 84 ? -7.308 -5.101 -6.134 1.00 94.31 84 TYR A CA 1
ATOM 657 C C . TYR A 1 84 ? -8.739 -4.558 -6.004 1.00 94.31 84 TYR A C 1
ATOM 659 O O . TYR A 1 84 ? -9.279 -4.534 -4.902 1.00 94.31 84 TYR A O 1
ATOM 667 N N . HIS A 1 85 ? -9.368 -4.147 -7.111 1.00 93.38 85 HIS A N 1
ATOM 668 C CA . HIS A 1 85 ? -10.653 -3.434 -7.072 1.00 93.38 85 HIS A CA 1
ATOM 669 C C . HIS A 1 85 ? -11.889 -4.285 -7.370 1.00 93.38 85 HIS A C 1
ATOM 671 O O . HIS A 1 85 ? -12.984 -3.929 -6.932 1.00 93.38 85 HIS A O 1
ATOM 677 N N . VAL A 1 86 ? -11.747 -5.354 -8.155 1.00 93.69 86 VAL A N 1
ATOM 678 C CA . VAL A 1 86 ? -12.883 -6.147 -8.651 1.00 93.69 86 VAL A CA 1
ATOM 679 C C . VAL A 1 86 ? -12.951 -7.494 -7.953 1.00 93.69 86 VAL A C 1
ATOM 681 O O . VAL A 1 86 ? -14.007 -7.859 -7.455 1.00 93.69 86 VAL A O 1
ATOM 684 N N . LYS A 1 87 ? -11.833 -8.223 -7.878 1.00 87.19 87 LYS A N 1
ATOM 685 C CA . LYS A 1 87 ? -11.803 -9.576 -7.300 1.00 87.19 87 LYS A CA 1
ATOM 686 C C . LYS A 1 87 ? -12.041 -9.604 -5.783 1.00 87.19 87 LYS A C 1
ATOM 688 O O . LYS A 1 87 ? -12.517 -10.609 -5.275 1.00 87.19 87 LYS A O 1
ATOM 693 N N . ASN A 1 88 ? -11.682 -8.530 -5.081 1.00 71.00 88 ASN A N 1
ATOM 694 C CA . ASN A 1 88 ? -11.815 -8.413 -3.625 1.00 71.00 88 ASN A CA 1
ATOM 695 C C . ASN A 1 88 ? -13.126 -7.729 -3.182 1.00 71.00 88 ASN A C 1
ATOM 697 O O . ASN A 1 88 ? -13.242 -7.352 -2.015 1.00 71.00 88 ASN A O 1
ATOM 701 N N . LYS A 1 89 ? -14.077 -7.528 -4.104 1.00 56.06 89 LYS A N 1
ATOM 702 C CA . LYS A 1 89 ? -15.482 -7.259 -3.771 1.00 56.06 89 LYS A CA 1
ATOM 703 C C . LYS A 1 89 ? -16.218 -8.573 -3.557 1.00 56.06 89 LYS A C 1
ATOM 705 O O . LYS A 1 89 ? -17.100 -8.577 -2.676 1.00 56.06 89 LYS A O 1
#

Sequence (89 aa):
MKINNFGTSSVNPYQREMQKMESFQTKTGKATDKIEISSEAIKLQQQQPIEPSRQEKIAAIKASVEKGSYDLNPQQIAVSVYNYHVKNK

pLDDT: mean 77.83, std 15.09, range [47.81, 96.5]

Foldseek 3Di:
DDDDPPPDDPDDVVVVVVVVVVVVVVVPPPPDPDDDDDPVNVVVVPDDPDDVVNVVVVVVQVVCVVVVNDDDDVVVVVVVCCVVPPVVD

Radius of gyration: 36.03 Å; chains: 1; bounding box: 70×35×97 Å

Secondary structure (DSSP, 8-state):
------PPP---HHHHHHHHHHHHHTT--------PPPHHHHHHHSPPP--HHHHHHHHHHHHHHHTT-----HHHHHHHHHHHHTTT-

InterPro domains:
  IPR007412 Anti-sigma-28 factor, FlgM [TIGR03824] (1-85)
  IPR031316 Anti-sigma-28 factor FlgM, C-terminal [PF04316] (33-78)
  IPR035890 Anti-sigma-28 factor FlgM superfamily [SSF101498] (1-83)